Protein AF-A0A958FHR1-F1 (afdb_monomer_lite)

pLDDT: mean 94.46, std 4.77, range [60.0, 98.25]

Foldseek 3Di:
DDDDDDDDPVLLVLLLLLLCVLLVQLLQLDDPNRAWDWADDPDDGTDTDSDSLVSLVRDADPDPSSRVSSVVLNVQLVVCCVPPVDCSSVSSNVCSVCSVVLSVVVVVVDDNPD

Structure (mmCIF, N/CA/C/O backbone):
data_AF-A0A958FHR1-F1
#
_entry.id   AF-A0A958FHR1-F1
#
loop_
_atom_site.group_PDB
_atom_site.id
_atom_site.type_symbol
_atom_site.label_atom_id
_atom_site.label_alt_id
_atom_site.label_comp_id
_atom_site.label_asym_id
_atom_site.label_entity_id
_atom_site.label_seq_id
_atom_site.pdbx_PDB_ins_code
_atom_site.Cartn_x
_atom_site.Cartn_y
_atom_site.Cartn_z
_atom_site.occupancy
_atom_site.B_iso_or_equiv
_atom_site.auth_seq_id
_atom_site.auth_comp_id
_atom_site.auth_asym_id
_atom_site.auth_atom_id
_atom_site.pdbx_PDB_model_num
ATOM 1 N N . MET A 1 1 ? 24.925 -10.536 7.196 1.00 68.50 1 MET A N 1
ATOM 2 C CA . MET A 1 1 ? 24.000 -11.356 6.381 1.00 68.50 1 MET A CA 1
ATOM 3 C C . MET A 1 1 ? 24.232 -11.061 4.908 1.00 68.50 1 MET A C 1
ATOM 5 O O . MET A 1 1 ? 24.506 -9.908 4.587 1.00 68.50 1 MET A O 1
ATOM 9 N N . ALA A 1 2 ? 24.143 -12.078 4.047 1.00 86.50 2 ALA A N 1
ATOM 10 C CA . ALA A 1 2 ? 24.204 -11.907 2.595 1.00 86.50 2 ALA A CA 1
ATOM 11 C C . ALA A 1 2 ? 22.960 -11.160 2.075 1.00 86.50 2 ALA A C 1
ATOM 13 O O . ALA A 1 2 ? 21.911 -11.180 2.721 1.00 86.50 2 ALA A O 1
ATOM 14 N N . LYS A 1 3 ? 23.088 -10.468 0.939 1.00 92.19 3 LYS A N 1
ATOM 15 C CA . LYS A 1 3 ? 21.991 -9.720 0.308 1.00 92.19 3 LYS A CA 1
ATOM 16 C C . LYS A 1 3 ? 21.305 -10.586 -0.746 1.00 92.19 3 LYS A C 1
ATOM 18 O O . LYS A 1 3 ? 21.989 -11.244 -1.523 1.00 92.19 3 LYS A O 1
ATOM 23 N N . LEU A 1 4 ? 19.975 -10.544 -0.776 1.00 88.94 4 LEU A N 1
ATOM 24 C CA . LEU A 1 4 ? 19.184 -11.056 -1.891 1.00 88.94 4 LEU A CA 1
ATOM 25 C C . LEU A 1 4 ? 19.172 -10.000 -2.999 1.00 88.94 4 LEU A C 1
ATOM 27 O O . LEU A 1 4 ? 18.945 -8.823 -2.710 1.00 88.94 4 LEU A O 1
ATOM 31 N N . ILE A 1 5 ? 19.435 -10.412 -4.237 1.00 93.12 5 ILE A N 1
ATOM 32 C CA . ILE A 1 5 ? 19.447 -9.514 -5.390 1.00 93.12 5 ILE A CA 1
ATOM 33 C C . ILE A 1 5 ? 18.585 -10.128 -6.488 1.00 93.12 5 ILE A C 1
ATOM 35 O O . ILE A 1 5 ? 18.886 -11.210 -6.981 1.00 93.12 5 ILE A O 1
ATOM 39 N N . GLU A 1 6 ? 17.522 -9.416 -6.844 1.00 93.75 6 GLU A N 1
ATOM 40 C CA . GLU A 1 6 ? 16.512 -9.827 -7.819 1.00 93.75 6 GLU A CA 1
ATOM 41 C C . GLU A 1 6 ? 16.460 -8.814 -8.960 1.00 93.75 6 GLU A C 1
ATOM 43 O O . GLU A 1 6 ? 16.682 -7.617 -8.751 1.00 93.75 6 GLU A O 1
ATOM 48 N N . TYR A 1 7 ? 16.130 -9.277 -10.166 1.00 93.75 7 TYR A N 1
ATOM 49 C CA . TYR A 1 7 ? 16.180 -8.449 -11.370 1.00 93.75 7 TYR A CA 1
ATOM 50 C C . TYR A 1 7 ? 14.925 -8.574 -12.236 1.00 93.75 7 TYR A C 1
ATOM 52 O O . TYR A 1 7 ? 14.131 -9.508 -12.120 1.00 93.75 7 TYR A O 1
ATOM 60 N N . SER A 1 8 ? 14.794 -7.622 -13.162 1.00 91.38 8 SER A N 1
ATOM 61 C CA . SER A 1 8 ? 13.899 -7.706 -14.318 1.00 91.38 8 SER A CA 1
ATOM 62 C C . SER A 1 8 ? 12.437 -8.002 -13.945 1.00 91.38 8 SER A C 1
ATOM 64 O O . SER A 1 8 ? 11.867 -7.363 -13.057 1.00 91.38 8 SER A O 1
ATOM 66 N N . THR A 1 9 ? 11.791 -8.904 -14.682 1.00 90.94 9 THR A N 1
ATOM 67 C CA . THR A 1 9 ? 10.362 -9.199 -14.570 1.00 90.94 9 THR A CA 1
ATOM 68 C C . THR A 1 9 ? 10.005 -9.846 -13.239 1.00 90.94 9 THR A C 1
ATOM 70 O O . THR A 1 9 ? 8.978 -9.487 -12.667 1.00 90.94 9 THR A O 1
ATOM 73 N N . ASP A 1 10 ? 10.857 -10.726 -12.714 1.00 92.06 10 ASP A N 1
ATOM 74 C CA . ASP A 1 10 ? 10.578 -11.461 -11.477 1.00 92.06 10 ASP A CA 1
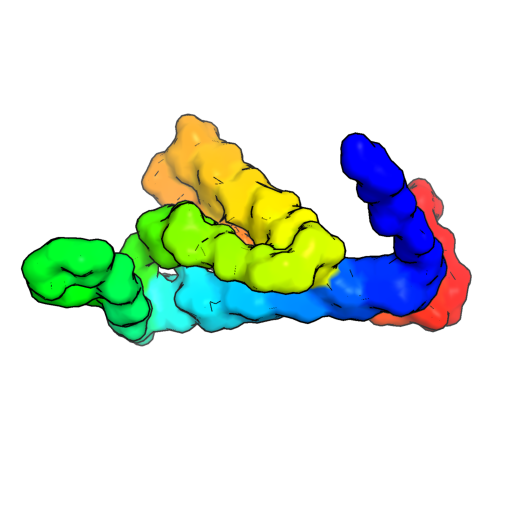ATOM 75 C C . ASP A 1 10 ? 10.562 -10.519 -10.271 1.00 92.06 10 ASP A C 1
ATOM 77 O O . ASP A 1 10 ? 9.601 -10.518 -9.495 1.00 92.06 10 ASP A O 1
ATOM 81 N N . ALA A 1 11 ? 11.546 -9.615 -10.182 1.00 94.56 11 ALA A N 1
ATOM 82 C CA . ALA A 1 11 ? 11.563 -8.563 -9.167 1.00 94.56 11 ALA A CA 1
ATOM 83 C C . ALA A 1 11 ? 10.294 -7.700 -9.228 1.00 94.56 11 ALA A C 1
ATOM 85 O O . ALA A 1 11 ? 9.629 -7.473 -8.216 1.00 94.56 11 ALA A O 1
ATOM 86 N N . ARG A 1 12 ? 9.912 -7.249 -10.428 1.00 94.44 12 ARG A N 1
ATOM 87 C CA . ARG A 1 12 ? 8.722 -6.406 -10.618 1.00 94.44 12 ARG A CA 1
ATOM 88 C C . ARG A 1 12 ? 7.424 -7.142 -10.285 1.00 94.44 12 ARG A C 1
ATOM 90 O O . ARG A 1 12 ? 6.519 -6.538 -9.713 1.00 94.44 12 ARG A O 1
ATOM 97 N N . ALA A 1 13 ? 7.326 -8.429 -10.614 1.00 95.44 13 ALA A N 1
ATOM 98 C CA . ALA A 1 13 ? 6.167 -9.253 -10.294 1.00 95.44 13 ALA A CA 1
ATOM 99 C C . ALA A 1 13 ? 6.005 -9.433 -8.777 1.00 95.44 13 ALA A C 1
ATOM 101 O O . ALA A 1 13 ? 4.893 -9.294 -8.266 1.00 95.44 13 ALA A O 1
ATOM 102 N N . MET A 1 14 ? 7.101 -9.671 -8.048 1.00 96.50 14 MET A N 1
ATOM 103 C CA . MET A 1 14 ? 7.089 -9.739 -6.582 1.00 96.50 14 MET A CA 1
ATOM 104 C C . MET A 1 14 ? 6.707 -8.394 -5.952 1.00 96.50 14 MET A C 1
ATOM 106 O O . MET A 1 14 ? 5.818 -8.341 -5.104 1.00 96.50 14 MET A O 1
ATOM 110 N N . LEU A 1 15 ? 7.282 -7.285 -6.427 1.00 96.56 15 LEU A N 1
ATOM 111 C CA . LEU A 1 15 ? 6.890 -5.947 -5.969 1.00 96.56 15 LEU A CA 1
ATOM 112 C C . LEU A 1 15 ? 5.394 -5.687 -6.191 1.00 96.56 15 LEU A C 1
ATOM 114 O O . LEU A 1 15 ? 4.709 -5.219 -5.281 1.00 96.56 15 LEU A O 1
ATOM 118 N N . LYS A 1 16 ? 4.865 -6.050 -7.368 1.00 97.50 16 LYS A N 1
ATOM 119 C CA . LYS A 1 16 ? 3.437 -5.917 -7.684 1.00 97.50 16 LYS A CA 1
ATOM 120 C C . LYS A 1 16 ? 2.557 -6.699 -6.715 1.00 97.50 16 LYS A C 1
ATOM 122 O O . LYS A 1 16 ? 1.554 -6.159 -6.258 1.00 97.50 16 LYS A O 1
ATOM 127 N N . LYS A 1 17 ? 2.926 -7.937 -6.376 1.00 98.06 17 LYS A N 1
ATOM 128 C CA . LYS A 1 17 ? 2.183 -8.734 -5.387 1.00 98.06 17 LYS A CA 1
ATOM 129 C C . LYS A 1 17 ? 2.112 -8.028 -4.036 1.00 98.06 17 LYS A C 1
ATOM 131 O O . LYS A 1 17 ? 1.050 -8.013 -3.424 1.00 98.06 17 LYS A O 1
ATOM 136 N N . GLY A 1 18 ? 3.210 -7.416 -3.602 1.00 97.88 18 GLY A N 1
ATOM 137 C CA . GLY A 1 18 ? 3.256 -6.606 -2.387 1.00 97.88 18 GLY A CA 1
ATOM 138 C C . GLY A 1 18 ? 2.307 -5.411 -2.408 1.00 97.88 18 GLY A C 1
ATOM 139 O O . GLY A 1 18 ? 1.476 -5.241 -1.514 1.00 97.88 18 GLY A O 1
ATOM 140 N N . VAL A 1 19 ? 2.399 -4.617 -3.479 1.00 98.25 19 VAL A N 1
ATOM 141 C CA . VAL A 1 19 ? 1.512 -3.474 -3.754 1.00 98.25 19 VAL A CA 1
ATOM 142 C C . VAL A 1 19 ? 0.044 -3.907 -3.721 1.00 98.25 19 VAL A C 1
ATOM 144 O O . VAL A 1 19 ? -0.783 -3.267 -3.070 1.00 98.25 19 VAL A O 1
ATOM 147 N N . ASP A 1 20 ? -0.284 -5.011 -4.396 1.00 98.25 20 ASP A N 1
ATOM 148 C CA . ASP A 1 20 ? -1.651 -5.513 -4.503 1.00 98.25 20 ASP A CA 1
ATOM 149 C C . ASP A 1 20 ? -2.208 -6.018 -3.175 1.00 98.25 20 ASP A C 1
ATOM 151 O O . ASP A 1 20 ? -3.389 -5.789 -2.899 1.00 98.25 20 ASP A O 1
ATOM 155 N N . GLN A 1 21 ? -1.389 -6.691 -2.362 1.00 98.00 21 GLN A N 1
ATOM 156 C CA . GLN A 1 21 ? -1.789 -7.173 -1.040 1.00 98.00 21 GLN A CA 1
ATOM 157 C C . GLN A 1 21 ? -2.152 -6.002 -0.124 1.00 98.00 21 GLN A C 1
ATOM 159 O O . GLN A 1 21 ? -3.257 -5.982 0.425 1.00 98.00 21 GLN A O 1
ATOM 164 N N . LEU A 1 22 ? -1.291 -4.980 -0.042 1.00 97.56 22 LEU A N 1
ATOM 165 C CA . LEU A 1 22 ? -1.578 -3.802 0.775 1.00 97.56 22 LEU A CA 1
ATOM 166 C C . LEU A 1 22 ? -2.804 -3.041 0.267 1.00 97.56 22 LEU A C 1
ATOM 168 O O . LEU A 1 22 ? -3.746 -2.779 1.019 1.00 97.56 22 LEU A O 1
ATOM 172 N N . ALA A 1 23 ? -2.828 -2.718 -1.025 1.00 97.88 23 ALA A N 1
ATOM 173 C CA . ALA A 1 23 ? -3.904 -1.921 -1.593 1.00 97.88 23 ALA A CA 1
ATOM 174 C C . ALA A 1 23 ? -5.255 -2.643 -1.534 1.00 97.88 23 ALA A C 1
ATOM 176 O O . ALA A 1 23 ? -6.284 -2.004 -1.322 1.00 97.88 23 ALA A O 1
ATOM 177 N N . SER A 1 24 ? -5.280 -3.972 -1.672 1.00 97.31 24 SER A N 1
ATOM 178 C CA . SER A 1 24 ? -6.525 -4.738 -1.585 1.00 97.31 24 SER A CA 1
ATOM 179 C C . SER A 1 24 ? -7.103 -4.781 -0.176 1.00 97.31 24 SER A C 1
ATOM 181 O O . SER A 1 24 ? -8.324 -4.750 -0.049 1.00 97.31 24 SER A O 1
ATOM 183 N N . ALA A 1 25 ? -6.264 -4.790 0.861 1.00 96.81 25 ALA A N 1
ATOM 184 C CA . ALA A 1 25 ? -6.717 -4.684 2.244 1.00 96.81 25 ALA A CA 1
ATOM 185 C C . ALA A 1 25 ? -7.215 -3.270 2.585 1.00 96.81 25 ALA A C 1
ATOM 187 O O . ALA A 1 25 ? -8.210 -3.121 3.285 1.00 96.81 25 ALA A O 1
ATOM 188 N N . VAL A 1 26 ? -6.570 -2.228 2.057 1.00 96.88 26 VAL A N 1
ATOM 189 C CA . VAL A 1 26 ? -6.944 -0.831 2.330 1.00 96.88 26 VAL A CA 1
ATOM 190 C C . VAL A 1 26 ? -8.193 -0.413 1.548 1.00 96.88 26 VAL A C 1
ATOM 192 O O . VAL A 1 26 ? -9.110 0.175 2.110 1.00 96.88 26 VAL A O 1
ATOM 195 N N . LYS A 1 27 ? -8.297 -0.753 0.257 1.00 96.81 27 LYS A N 1
ATOM 196 C CA . LYS A 1 27 ? -9.367 -0.238 -0.620 1.00 96.81 27 LYS A CA 1
ATOM 197 C C . LYS A 1 27 ? -10.781 -0.631 -0.195 1.00 96.81 27 LYS A C 1
ATOM 199 O O . LYS A 1 27 ? -11.730 0.058 -0.561 1.00 96.81 27 LYS A O 1
ATOM 204 N N . VAL A 1 28 ? -10.953 -1.720 0.561 1.00 97.44 28 VAL A N 1
ATOM 205 C CA . VAL A 1 28 ? -12.285 -2.137 1.036 1.00 97.44 28 VAL A CA 1
ATOM 206 C C . VAL A 1 28 ? -12.890 -1.124 2.003 1.00 97.44 28 VAL A C 1
ATOM 208 O O . VAL A 1 28 ? -14.109 -1.108 2.159 1.00 97.44 28 VAL A O 1
ATOM 211 N N . THR A 1 29 ? -12.073 -0.270 2.625 1.00 96.69 29 THR A N 1
ATOM 212 C CA . THR A 1 29 ? -12.535 0.757 3.561 1.00 96.69 29 THR A CA 1
ATOM 213 C C . THR A 1 29 ? -12.974 2.054 2.875 1.00 96.69 29 THR A C 1
ATOM 215 O O . THR A 1 29 ? -13.518 2.935 3.536 1.00 96.69 29 THR A O 1
ATOM 218 N N . LEU A 1 30 ? -12.789 2.178 1.555 1.00 96.31 30 LEU A N 1
ATOM 219 C CA . LEU A 1 30 ? -13.028 3.420 0.823 1.00 96.31 30 LEU A CA 1
ATOM 220 C C . LEU A 1 30 ? -14.512 3.825 0.792 1.00 96.31 30 LEU A C 1
ATOM 222 O O . LEU A 1 30 ? -15.391 3.051 0.401 1.00 96.31 30 LEU A O 1
ATOM 226 N N . GLY A 1 31 ? -14.764 5.099 1.098 1.00 95.06 31 GLY A N 1
ATOM 227 C CA . GLY A 1 31 ? -16.052 5.760 0.901 1.00 95.06 31 GLY A CA 1
ATOM 228 C C . GLY A 1 31 ? -17.115 5.442 1.963 1.00 95.06 31 GLY A C 1
ATOM 229 O O . GLY A 1 31 ? -16.892 4.673 2.898 1.00 95.06 31 GLY A O 1
ATOM 230 N N . PRO A 1 32 ? -18.331 6.001 1.816 1.00 94.00 32 PRO A N 1
ATOM 231 C CA . PRO A 1 32 ? -19.390 5.898 2.829 1.00 94.00 32 PRO A CA 1
ATOM 232 C C . PRO A 1 32 ? -19.912 4.466 3.030 1.00 94.00 32 PRO A C 1
ATOM 234 O O . PRO A 1 32 ? -20.490 4.145 4.067 1.00 94.00 32 PRO A O 1
ATOM 237 N N . LYS A 1 33 ? -19.699 3.587 2.043 1.00 96.25 33 LYS A N 1
ATOM 238 C CA . LYS A 1 33 ? -20.043 2.157 2.097 1.00 96.25 33 LYS A CA 1
ATOM 239 C C . LYS A 1 33 ? -18.824 1.255 2.330 1.00 96.25 33 LYS A C 1
ATOM 241 O O . LYS A 1 33 ? -18.917 0.049 2.091 1.00 96.25 33 LYS A O 1
ATOM 246 N N . GLY A 1 34 ? -17.716 1.820 2.815 1.00 95.31 34 GLY A N 1
ATOM 247 C CA . GLY A 1 34 ? -16.524 1.072 3.198 1.00 95.31 34 GLY A CA 1
ATOM 248 C C . GLY A 1 34 ? -16.851 -0.056 4.178 1.00 95.31 34 GLY A C 1
ATOM 249 O O . GLY A 1 34 ? -17.718 0.075 5.057 1.00 95.31 34 GLY A O 1
ATOM 250 N N . ARG A 1 35 ? -16.184 -1.193 4.000 1.00 97.62 35 ARG A N 1
ATOM 251 C CA . ARG A 1 35 ? -16.298 -2.386 4.838 1.00 97.62 35 ARG A CA 1
ATOM 252 C C . ARG A 1 35 ? -15.272 -2.345 5.960 1.00 97.62 35 ARG A C 1
ATOM 254 O O . ARG A 1 35 ? -14.255 -1.666 5.866 1.00 97.62 35 ARG A O 1
ATOM 261 N N . ASN A 1 36 ? -15.583 -3.065 7.030 1.00 97.25 36 ASN A N 1
ATOM 262 C CA . ASN A 1 36 ? -14.680 -3.188 8.160 1.00 97.25 36 ASN A CA 1
ATOM 263 C C . ASN A 1 36 ? -13.530 -4.129 7.808 1.00 97.25 36 ASN A C 1
ATOM 265 O O . ASN A 1 36 ? -13.748 -5.177 7.200 1.00 97.25 36 ASN A O 1
ATOM 269 N N . VAL A 1 37 ? -12.343 -3.774 8.276 1.00 97.69 37 VAL A N 1
ATOM 270 C CA . VAL A 1 37 ? -11.183 -4.654 8.356 1.00 97.69 37 VAL A CA 1
ATOM 271 C C . VAL A 1 37 ? -11.003 -5.046 9.816 1.00 97.69 37 VAL A C 1
ATOM 273 O O . VAL A 1 37 ? -11.157 -4.214 10.715 1.00 97.69 37 VAL A O 1
ATOM 276 N N . VAL A 1 38 ? -10.731 -6.328 10.045 1.00 97.62 38 VAL A N 1
ATOM 277 C CA . VAL A 1 38 ? -10.483 -6.887 11.374 1.00 97.62 38 VAL A CA 1
ATOM 278 C C . VAL A 1 38 ? -8.993 -7.168 11.491 1.00 97.62 38 VAL A C 1
ATOM 280 O O . VAL A 1 38 ? -8.433 -7.870 10.656 1.00 97.62 38 VAL A O 1
ATOM 283 N N . ILE A 1 39 ? -8.369 -6.601 12.515 1.00 96.88 39 ILE A N 1
ATOM 284 C CA . ILE A 1 39 ? -6.931 -6.663 12.762 1.00 96.88 39 ILE A CA 1
ATOM 285 C C . ILE A 1 39 ? -6.716 -7.417 14.071 1.00 96.88 39 ILE A C 1
ATOM 287 O O . ILE A 1 39 ? -7.295 -7.066 15.106 1.00 96.88 39 ILE A O 1
ATOM 291 N N . GLU A 1 40 ? -5.893 -8.460 14.018 1.00 95.94 40 GLU A N 1
ATOM 292 C CA . GLU A 1 40 ? -5.494 -9.221 15.197 1.00 95.94 40 GLU A CA 1
ATOM 293 C C . GLU A 1 40 ? -4.702 -8.342 16.173 1.00 95.94 40 GLU A C 1
ATOM 295 O O . GLU A 1 40 ? -3.905 -7.492 15.784 1.00 95.94 40 GLU A O 1
ATOM 300 N N . LYS A 1 41 ? -4.903 -8.567 17.471 1.00 93.25 41 LYS A N 1
ATOM 301 C CA . LYS A 1 41 ? -4.045 -8.025 18.522 1.00 93.25 41 LYS A CA 1
ATOM 302 C C . LYS A 1 41 ? -3.430 -9.181 19.291 1.00 93.25 41 LYS A C 1
ATOM 304 O O . LYS A 1 41 ? -4.131 -10.126 19.634 1.00 93.25 41 LYS A O 1
ATOM 309 N N . LYS A 1 42 ? -2.146 -9.056 19.646 1.00 92.19 42 LYS A N 1
ATOM 310 C CA . LYS A 1 42 ? -1.427 -10.056 20.461 1.00 92.19 42 LYS A CA 1
ATOM 311 C C . LYS A 1 42 ? -2.122 -10.363 21.794 1.00 92.19 42 LYS A C 1
ATOM 313 O O . LYS A 1 42 ? -1.964 -11.452 22.329 1.00 92.19 42 LYS A O 1
ATOM 318 N N . PHE A 1 43 ? -2.873 -9.400 22.331 1.00 93.62 43 PHE A N 1
ATOM 319 C CA . PHE A 1 43 ? -3.637 -9.542 23.565 1.00 93.62 43 PHE A CA 1
ATOM 320 C C . PHE A 1 43 ? -4.988 -8.829 23.440 1.00 93.62 43 PHE A C 1
ATOM 322 O O . PHE A 1 43 ? -5.066 -7.733 22.880 1.00 93.62 43 PHE A O 1
ATOM 329 N N . GLY A 1 44 ? -6.034 -9.419 24.024 1.00 94.75 44 GLY A N 1
ATOM 330 C CA . GLY A 1 44 ? -7.379 -8.841 24.062 1.00 94.75 44 GLY A CA 1
ATOM 331 C C . GLY A 1 44 ? -8.198 -9.069 22.787 1.00 94.75 44 GLY A C 1
ATOM 332 O O . GLY A 1 44 ? -7.970 -10.019 22.044 1.00 94.75 44 GLY A O 1
ATOM 333 N N . ALA A 1 45 ? -9.199 -8.213 22.570 1.00 96.38 45 ALA A N 1
ATOM 334 C CA . ALA A 1 45 ? -10.095 -8.294 21.418 1.00 96.38 45 ALA A CA 1
ATOM 335 C C . ALA A 1 45 ? -9.452 -7.703 20.143 1.00 96.38 45 ALA A C 1
ATOM 337 O O . ALA A 1 45 ? -8.652 -6.764 20.241 1.00 96.38 45 ALA A O 1
ATOM 338 N N . PRO A 1 46 ? -9.822 -8.196 18.946 1.00 96.69 46 PRO A N 1
ATOM 339 C CA . PRO A 1 46 ? -9.331 -7.652 17.684 1.00 96.69 46 PRO A CA 1
ATOM 340 C C . PRO A 1 46 ? -9.807 -6.210 17.467 1.00 96.69 46 PRO A C 1
ATOM 342 O O . PRO A 1 46 ? -10.824 -5.771 18.009 1.00 96.69 46 PRO A O 1
ATOM 345 N N . THR A 1 47 ? -9.082 -5.465 16.636 1.00 96.56 47 THR A N 1
ATOM 346 C CA . THR A 1 47 ? -9.488 -4.113 16.230 1.00 96.56 47 THR A CA 1
ATOM 347 C C . THR A 1 47 ? -10.338 -4.190 14.979 1.00 96.56 47 THR A C 1
ATOM 349 O O . THR A 1 47 ? -9.928 -4.777 13.986 1.00 96.56 47 THR A O 1
ATOM 352 N N . VAL A 1 48 ? -11.518 -3.578 15.017 1.00 97.25 48 VAL A N 1
ATOM 353 C CA . VAL A 1 48 ? -12.400 -3.458 13.856 1.00 97.25 48 VAL A CA 1
ATOM 354 C C . VAL A 1 48 ? -12.359 -2.009 13.396 1.00 97.25 48 VAL A C 1
ATOM 356 O O . VAL A 1 48 ? -12.716 -1.116 14.161 1.00 97.25 48 VAL A O 1
ATOM 359 N N . THR A 1 49 ? -11.906 -1.762 12.169 1.00 95.81 49 THR A N 1
ATOM 360 C CA . THR A 1 49 ? -11.708 -0.398 11.664 1.00 95.81 49 THR A CA 1
ATOM 361 C C . THR A 1 49 ? -12.136 -0.239 10.208 1.00 95.81 49 THR A C 1
ATOM 363 O O . THR A 1 49 ? -12.173 -1.199 9.440 1.00 95.81 49 THR A O 1
ATOM 366 N N . LYS A 1 50 ? -12.459 1.001 9.834 1.00 94.56 50 LYS A N 1
ATOM 367 C CA . LYS A 1 50 ? -12.583 1.463 8.443 1.00 94.56 50 LYS A CA 1
ATOM 368 C C . LYS A 1 50 ? -11.540 2.530 8.102 1.00 94.56 50 LYS A C 1
ATOM 370 O O . LYS A 1 50 ? -11.616 3.153 7.052 1.00 94.56 50 LYS A O 1
ATOM 375 N N . ASP A 1 51 ? -10.590 2.780 8.992 1.00 92.06 51 ASP A N 1
ATOM 376 C CA . ASP A 1 51 ? -9.511 3.716 8.718 1.00 92.06 51 ASP A CA 1
ATOM 377 C C . ASP A 1 51 ? -8.427 3.033 7.873 1.00 92.06 51 ASP A C 1
ATOM 379 O O . ASP A 1 51 ? -7.775 2.089 8.324 1.00 92.06 51 ASP A O 1
ATOM 383 N N . GLY A 1 52 ? -8.239 3.518 6.644 1.00 91.00 52 GLY A N 1
ATOM 384 C CA . GLY A 1 52 ? -7.243 2.991 5.713 1.00 91.00 52 GLY A CA 1
ATOM 385 C C . GLY A 1 52 ? -5.805 3.152 6.208 1.00 91.00 52 GLY A C 1
ATOM 386 O O . GLY A 1 52 ? -4.979 2.283 5.931 1.00 91.00 52 GLY A O 1
ATOM 387 N N . VAL A 1 53 ? -5.504 4.199 6.989 1.00 91.19 53 VAL A N 1
ATOM 388 C CA . VAL A 1 53 ? -4.155 4.413 7.545 1.00 91.19 53 VAL A CA 1
ATOM 389 C C . VAL A 1 53 ? -3.834 3.355 8.586 1.00 91.19 53 VAL A C 1
ATOM 391 O O . VAL A 1 53 ? -2.766 2.746 8.536 1.00 91.19 53 VAL A O 1
ATOM 394 N N . THR A 1 54 ? -4.766 3.111 9.508 1.00 93.25 54 THR A N 1
ATOM 395 C CA . THR A 1 54 ? -4.637 2.042 10.502 1.00 93.25 54 THR A CA 1
ATOM 396 C C . THR A 1 54 ? -4.461 0.688 9.821 1.00 93.25 54 THR A C 1
ATOM 398 O O . THR A 1 54 ? -3.562 -0.054 10.194 1.00 93.25 54 THR A O 1
ATOM 401 N N . VAL A 1 55 ? -5.244 0.382 8.781 1.00 95.31 55 VAL A N 1
ATOM 402 C CA . VAL A 1 55 ? -5.089 -0.879 8.034 1.00 95.31 55 VAL A CA 1
ATOM 403 C C . VAL A 1 55 ? -3.711 -0.980 7.379 1.00 95.31 55 VAL A C 1
ATOM 405 O O . VAL A 1 55 ? -3.048 -1.999 7.526 1.00 95.31 55 VAL A O 1
ATOM 408 N N . ALA A 1 56 ? -3.249 0.068 6.693 1.00 94.50 56 ALA A N 1
ATOM 409 C CA . ALA A 1 56 ? -1.956 0.05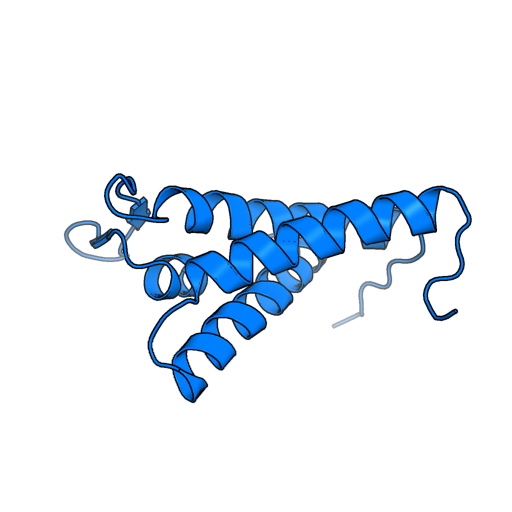7 6.008 1.00 94.50 56 ALA A CA 1
ATOM 410 C C . ALA A 1 56 ? -0.769 -0.132 6.971 1.00 94.50 56 ALA A C 1
ATOM 412 O O . ALA A 1 56 ? 0.223 -0.762 6.607 1.00 94.50 56 ALA A O 1
ATOM 413 N N . LYS A 1 57 ? -0.861 0.404 8.197 1.00 92.62 57 LYS A N 1
ATOM 414 C CA . LYS A 1 57 ? 0.193 0.306 9.221 1.00 92.62 57 LYS A CA 1
ATOM 415 C C . LYS A 1 57 ? 0.440 -1.116 9.712 1.00 92.62 57 LYS A C 1
ATOM 417 O O . LYS A 1 57 ? 1.579 -1.429 10.044 1.00 92.62 57 LYS A O 1
ATOM 422 N N . GLU A 1 58 ? -0.590 -1.951 9.707 1.00 94.56 58 GLU A N 1
ATOM 423 C CA . GLU A 1 58 ? -0.545 -3.325 10.220 1.00 94.56 58 GLU A CA 1
ATOM 424 C C . GLU A 1 58 ? -0.113 -4.346 9.155 1.00 94.56 58 GLU A C 1
ATOM 426 O O . GLU A 1 58 ? -0.022 -5.538 9.434 1.00 94.56 58 GLU A O 1
ATOM 431 N N . ILE A 1 59 ? 0.147 -3.899 7.921 1.00 95.31 59 ILE A N 1
ATOM 432 C CA . ILE A 1 59 ? 0.531 -4.786 6.823 1.00 95.31 59 ILE A CA 1
ATOM 433 C C . ILE A 1 59 ? 2.050 -4.934 6.775 1.00 95.31 59 ILE A C 1
ATOM 435 O O . ILE A 1 59 ? 2.795 -4.001 6.456 1.00 95.31 59 ILE A O 1
ATOM 4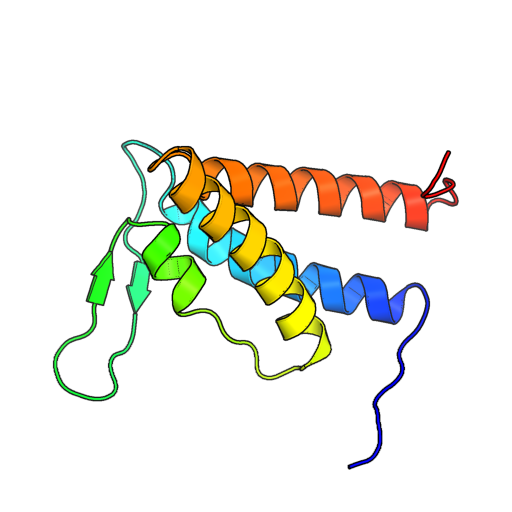39 N N . GLU A 1 60 ? 2.483 -6.158 7.044 1.00 95.69 60 GLU A N 1
ATOM 440 C CA . GLU A 1 60 ? 3.853 -6.631 6.915 1.00 95.69 60 GLU A CA 1
ATOM 441 C C . GLU A 1 60 ? 3.821 -8.024 6.281 1.00 95.69 60 GLU A C 1
ATOM 443 O O . GLU A 1 60 ? 3.056 -8.891 6.703 1.00 95.69 60 GLU A O 1
ATOM 448 N N . LEU A 1 61 ? 4.598 -8.217 5.215 1.00 96.88 61 LEU A N 1
ATOM 449 C CA . LEU A 1 61 ? 4.606 -9.461 4.442 1.00 96.88 61 LEU A CA 1
ATOM 450 C C . LEU A 1 61 ? 5.871 -10.271 4.743 1.00 96.88 61 LEU A C 1
ATOM 452 O O . LEU A 1 61 ? 6.954 -9.708 4.886 1.00 96.88 61 LEU A O 1
ATOM 456 N N . GLU A 1 62 ? 5.746 -11.598 4.787 1.00 96.44 62 GLU A N 1
ATOM 457 C CA . GLU A 1 62 ? 6.871 -12.497 5.088 1.00 96.44 62 GLU A CA 1
ATOM 458 C C . GLU A 1 62 ? 7.959 -12.459 4.006 1.00 96.44 62 GLU A C 1
ATOM 460 O O . GLU A 1 62 ? 9.156 -12.468 4.302 1.00 96.44 62 GLU A O 1
ATOM 465 N N . ASN A 1 63 ? 7.559 -12.405 2.732 1.00 96.25 63 ASN A N 1
ATOM 466 C CA . ASN A 1 63 ? 8.507 -12.297 1.632 1.00 96.25 63 ASN A CA 1
ATOM 467 C C . ASN A 1 63 ? 9.088 -10.879 1.588 1.00 96.25 63 ASN A C 1
ATOM 469 O O . ASN A 1 63 ? 8.359 -9.912 1.386 1.00 96.25 63 ASN A O 1
ATOM 473 N N . ALA A 1 64 ? 10.411 -10.757 1.703 1.00 95.44 64 ALA A N 1
ATOM 474 C CA . ALA A 1 64 ? 11.082 -9.461 1.773 1.00 95.44 64 ALA A CA 1
ATOM 475 C C . ALA A 1 64 ? 10.829 -8.562 0.547 1.00 95.44 64 ALA A C 1
ATOM 477 O O . ALA A 1 64 ? 10.684 -7.351 0.703 1.00 95.44 64 ALA A O 1
ATOM 478 N N . VAL A 1 65 ? 10.759 -9.127 -0.664 1.00 96.44 65 VAL A N 1
ATOM 479 C CA . VAL A 1 65 ? 10.540 -8.351 -1.896 1.00 96.44 65 VAL A CA 1
ATOM 480 C C . VAL A 1 65 ? 9.090 -7.904 -2.005 1.00 96.44 65 VAL A C 1
ATOM 482 O O . VAL A 1 65 ? 8.828 -6.737 -2.285 1.00 96.44 65 VAL A O 1
ATOM 485 N N . GLU A 1 66 ? 8.137 -8.787 -1.715 1.00 97.94 66 GLU A N 1
ATOM 486 C CA . GLU A 1 66 ? 6.728 -8.392 -1.642 1.00 97.94 66 GLU A CA 1
ATOM 487 C C . GLU A 1 66 ? 6.519 -7.343 -0.540 1.00 97.94 66 GLU A C 1
ATOM 489 O O . GLU A 1 66 ? 5.860 -6.329 -0.764 1.00 97.94 66 GLU A O 1
ATOM 494 N N . ASN A 1 67 ? 7.153 -7.511 0.624 1.00 97.88 67 ASN A N 1
ATOM 495 C CA . ASN A 1 67 ? 7.067 -6.541 1.708 1.00 97.88 67 ASN A CA 1
ATOM 496 C C . ASN A 1 67 ? 7.599 -5.175 1.275 1.00 97.88 67 ASN A C 1
ATOM 498 O O . ASN A 1 67 ? 6.934 -4.181 1.532 1.00 97.88 67 ASN A O 1
ATOM 502 N N . MET A 1 68 ? 8.723 -5.099 0.550 1.00 96.88 68 MET A N 1
ATOM 503 C CA . MET A 1 68 ? 9.192 -3.828 -0.026 1.00 96.88 68 MET A CA 1
ATOM 504 C C . MET A 1 68 ? 8.113 -3.166 -0.896 1.00 96.88 68 MET A C 1
ATOM 506 O O . MET A 1 68 ? 7.872 -1.968 -0.762 1.00 96.88 68 MET A O 1
ATOM 510 N N . GLY A 1 69 ? 7.418 -3.947 -1.731 1.00 97.00 69 GLY A N 1
ATOM 511 C CA . GLY A 1 69 ? 6.261 -3.491 -2.509 1.00 97.00 69 GLY A CA 1
ATOM 512 C C . GLY A 1 69 ? 5.162 -2.866 -1.648 1.00 97.00 69 GLY A C 1
ATOM 513 O O . GLY A 1 69 ? 4.699 -1.761 -1.929 1.00 97.00 69 GLY A O 1
ATOM 514 N N . ALA A 1 70 ? 4.777 -3.551 -0.570 1.00 97.94 70 ALA A N 1
ATOM 515 C CA . ALA A 1 70 ? 3.792 -3.051 0.384 1.00 97.94 70 ALA A CA 1
ATOM 516 C C . ALA A 1 70 ? 4.285 -1.780 1.101 1.00 97.94 70 ALA A C 1
ATOM 518 O O . ALA A 1 70 ? 3.572 -0.778 1.138 1.00 97.94 70 ALA A O 1
ATOM 519 N N . GLN A 1 71 ? 5.520 -1.775 1.609 1.00 97.38 71 GLN A N 1
ATOM 520 C CA . GLN A 1 71 ? 6.087 -0.642 2.345 1.00 97.38 71 GLN A CA 1
ATOM 521 C C . GLN A 1 71 ? 6.126 0.641 1.498 1.00 97.38 71 GLN A C 1
ATOM 523 O O . GLN A 1 71 ? 5.782 1.703 2.012 1.00 97.38 71 GLN A O 1
ATOM 528 N N . MET A 1 72 ? 6.442 0.548 0.199 1.00 95.06 72 MET A N 1
ATOM 529 C CA . MET A 1 72 ? 6.415 1.707 -0.708 1.00 95.06 72 MET A CA 1
ATOM 530 C C . MET A 1 72 ? 5.022 2.349 -0.802 1.00 95.06 72 MET A C 1
ATOM 532 O O . MET A 1 72 ? 4.891 3.569 -0.808 1.00 95.06 72 MET A O 1
ATOM 536 N N . VAL A 1 73 ? 3.952 1.552 -0.841 1.00 95.56 73 VAL A N 1
ATOM 537 C CA . VAL A 1 73 ? 2.580 2.089 -0.906 1.00 95.56 73 VAL A CA 1
ATOM 538 C C . VAL A 1 73 ? 2.101 2.564 0.467 1.00 95.56 73 VAL A C 1
ATOM 540 O O . VAL A 1 73 ? 1.367 3.549 0.559 1.00 95.56 73 VAL A O 1
ATOM 543 N N . LYS A 1 74 ? 2.558 1.928 1.552 1.00 96.00 74 LYS A N 1
ATOM 544 C CA . LYS A 1 74 ? 2.327 2.426 2.915 1.00 96.00 74 LYS A CA 1
ATOM 545 C C . LYS A 1 74 ? 2.893 3.835 3.103 1.00 96.00 74 LYS A C 1
ATOM 547 O O . LYS A 1 74 ? 2.275 4.654 3.786 1.00 96.00 74 LYS A O 1
ATOM 552 N N . GLU A 1 75 ? 4.037 4.126 2.492 1.00 95.31 75 GLU A N 1
ATOM 553 C CA . GLU A 1 75 ? 4.639 5.460 2.511 1.00 95.31 75 GLU A CA 1
ATOM 554 C C . GLU A 1 75 ? 3.752 6.492 1.802 1.00 95.31 75 GLU A C 1
ATOM 556 O O . GLU A 1 75 ? 3.504 7.557 2.363 1.00 95.31 75 GLU A O 1
ATOM 561 N N . VAL A 1 76 ? 3.162 6.144 0.650 1.00 94.50 76 VAL A N 1
ATOM 562 C CA . VAL A 1 76 ? 2.175 6.996 -0.044 1.00 94.50 76 VAL A CA 1
ATOM 563 C C . VAL A 1 76 ? 0.996 7.340 0.872 1.00 94.50 76 VAL A C 1
ATOM 565 O O . VAL A 1 76 ? 0.622 8.509 0.998 1.00 94.50 76 VAL A O 1
ATOM 568 N N . ALA A 1 77 ? 0.422 6.337 1.544 1.00 91.56 77 ALA A N 1
ATOM 569 C CA . ALA A 1 77 ? -0.685 6.543 2.477 1.00 91.56 77 ALA A CA 1
ATOM 570 C C . ALA A 1 77 ? -0.279 7.412 3.680 1.00 91.56 77 ALA A C 1
ATOM 572 O O . ALA A 1 77 ? -1.022 8.316 4.060 1.00 91.56 77 ALA A O 1
ATOM 573 N N . SER A 1 78 ? 0.900 7.161 4.257 1.00 92.56 78 SER A N 1
ATOM 574 C CA . SER A 1 78 ? 1.393 7.888 5.433 1.00 92.56 78 SER A CA 1
ATOM 575 C C . SER A 1 78 ? 1.667 9.351 5.103 1.00 92.56 78 SER A C 1
ATOM 577 O O . SER A 1 78 ? 1.155 10.232 5.783 1.00 92.56 78 SER A O 1
ATOM 579 N N . LYS A 1 79 ? 2.363 9.619 3.992 1.00 94.38 79 LYS A N 1
ATOM 580 C CA . LYS A 1 79 ? 2.685 10.986 3.578 1.00 94.38 79 LYS A CA 1
ATOM 581 C C . LYS A 1 79 ? 1.435 11.802 3.248 1.00 94.38 79 LYS A C 1
ATOM 583 O O . LYS A 1 79 ? 1.332 12.958 3.641 1.00 94.38 79 LYS A O 1
ATOM 588 N N . THR A 1 80 ? 0.449 11.171 2.609 1.00 93.81 80 THR A N 1
ATOM 589 C CA . THR A 1 80 ? -0.865 11.790 2.373 1.00 93.81 80 THR A CA 1
ATOM 590 C C . THR A 1 80 ? -1.550 12.164 3.692 1.00 93.81 80 THR A C 1
ATOM 592 O O . THR A 1 80 ? -2.107 13.252 3.809 1.00 93.81 80 THR A O 1
ATOM 595 N N . SER A 1 81 ? -1.479 11.291 4.704 1.00 91.44 81 SER A N 1
ATOM 596 C CA . SER A 1 81 ? -2.015 11.578 6.040 1.00 91.44 81 SER A CA 1
ATOM 597 C C . SER A 1 81 ? -1.316 12.761 6.702 1.00 91.44 81 SER A C 1
ATOM 599 O O . SER A 1 81 ? -1.988 13.576 7.323 1.00 91.44 81 SER A O 1
ATOM 601 N N . ASP A 1 82 ? 0.010 12.837 6.596 1.00 92.12 82 ASP A N 1
ATOM 602 C CA . ASP A 1 82 ? 0.802 13.884 7.244 1.00 92.12 82 ASP A CA 1
ATOM 603 C C . ASP A 1 82 ? 0.540 15.261 6.619 1.00 92.12 82 ASP A C 1
ATOM 605 O O . ASP A 1 82 ? 0.461 16.259 7.334 1.00 92.12 82 ASP A O 1
ATOM 609 N N . ASP A 1 83 ? 0.376 15.313 5.295 1.00 94.69 83 ASP A N 1
ATOM 610 C CA . ASP A 1 83 ? 0.215 16.571 4.564 1.00 94.69 83 ASP A CA 1
ATOM 611 C C . ASP A 1 83 ? -1.245 17.060 4.541 1.00 94.69 83 ASP A C 1
ATOM 613 O O . ASP A 1 83 ? -1.493 18.264 4.615 1.00 94.69 83 ASP A O 1
ATOM 617 N N . ALA A 1 84 ? -2.214 16.143 4.426 1.00 93.44 84 ALA A N 1
ATOM 618 C CA . ALA A 1 84 ? -3.625 16.481 4.214 1.00 93.44 84 ALA A CA 1
ATOM 619 C C . ALA A 1 84 ? -4.576 16.006 5.326 1.00 93.44 84 ALA A C 1
ATOM 621 O O . ALA A 1 84 ? -5.699 16.501 5.411 1.00 93.44 84 ALA A O 1
ATOM 622 N N . GLY A 1 85 ? -4.176 15.044 6.163 1.00 90.81 85 GLY A N 1
ATOM 623 C CA . GLY A 1 85 ? -5.027 14.471 7.216 1.00 90.81 85 GLY A CA 1
ATOM 624 C C . GLY A 1 85 ? -6.168 13.561 6.731 1.00 90.81 85 GLY A C 1
ATOM 625 O O . GLY A 1 85 ? -6.867 12.985 7.560 1.00 90.81 85 GLY A O 1
ATOM 626 N N . ASP A 1 86 ? -6.359 13.410 5.417 1.00 90.44 86 ASP A N 1
ATOM 627 C CA . ASP A 1 86 ? -7.371 12.562 4.771 1.00 90.44 86 ASP A CA 1
ATOM 628 C C . ASP A 1 86 ? -6.886 12.131 3.369 1.00 90.44 86 ASP A C 1
ATOM 630 O O . ASP A 1 86 ? -5.868 12.608 2.870 1.00 90.44 86 ASP A O 1
ATOM 634 N N . GLY A 1 87 ? -7.600 11.216 2.709 1.00 93.75 87 GLY A N 1
ATOM 635 C CA . GLY A 1 87 ? -7.344 10.810 1.324 1.00 93.75 87 GLY A CA 1
ATOM 636 C C . GLY A 1 87 ? -6.365 9.647 1.174 1.00 93.75 87 GLY A C 1
ATOM 637 O O . GLY A 1 87 ? -6.028 9.262 0.057 1.00 93.75 87 GLY A O 1
ATOM 638 N N . THR A 1 88 ? -5.942 9.030 2.273 1.00 94.25 88 THR A N 1
ATOM 639 C CA . THR A 1 88 ? -4.928 7.963 2.293 1.00 94.25 88 THR A CA 1
ATOM 640 C C . THR A 1 88 ? -5.370 6.706 1.543 1.00 94.25 88 THR A C 1
ATOM 642 O O . THR A 1 88 ? -4.608 6.135 0.757 1.00 94.25 88 THR A O 1
ATOM 645 N N . THR A 1 89 ? -6.637 6.316 1.699 1.00 95.44 89 THR A N 1
ATOM 646 C CA . THR A 1 89 ? -7.251 5.217 0.947 1.00 95.44 89 THR A CA 1
ATOM 647 C C . THR A 1 89 ? -7.311 5.542 -0.546 1.00 95.44 89 THR A C 1
ATOM 649 O O . THR A 1 89 ? -6.997 4.690 -1.376 1.00 95.44 89 THR A O 1
ATOM 652 N N . THR A 1 90 ? -7.650 6.784 -0.904 1.00 97.25 90 THR A N 1
ATOM 653 C CA . THR A 1 90 ? -7.672 7.251 -2.299 1.00 97.25 90 THR A CA 1
ATOM 654 C C . THR A 1 90 ? -6.274 7.216 -2.912 1.00 97.25 90 THR A C 1
ATOM 656 O O . THR A 1 90 ? -6.097 6.658 -3.994 1.00 97.25 90 THR A O 1
ATOM 659 N N . ALA A 1 91 ? -5.267 7.733 -2.205 1.00 97.12 91 ALA A N 1
ATOM 660 C CA . ALA A 1 91 ? -3.876 7.725 -2.645 1.00 97.12 91 ALA A CA 1
ATOM 661 C C . ALA A 1 91 ? -3.357 6.295 -2.861 1.00 97.12 91 ALA A C 1
ATOM 663 O O . ALA A 1 91 ? -2.732 6.010 -3.879 1.00 97.12 91 ALA A O 1
ATOM 664 N N . THR A 1 92 ? -3.704 5.372 -1.961 1.00 96.69 92 THR A N 1
ATOM 665 C CA . THR A 1 92 ? -3.364 3.945 -2.077 1.00 96.69 92 THR A CA 1
ATOM 666 C C . THR A 1 92 ? -3.964 3.309 -3.334 1.00 96.69 92 THR A C 1
ATOM 668 O O . THR A 1 92 ? -3.271 2.608 -4.073 1.00 96.69 92 THR A O 1
ATOM 671 N N . VAL A 1 93 ? -5.248 3.565 -3.611 1.00 97.06 93 VAL A N 1
ATOM 672 C CA . VAL A 1 93 ? -5.937 3.028 -4.798 1.00 97.06 93 VAL A CA 1
ATOM 673 C C . VAL A 1 93 ? -5.345 3.595 -6.090 1.00 97.06 93 VAL A C 1
ATOM 675 O O . VAL A 1 93 ? -5.128 2.847 -7.045 1.00 97.06 93 VAL A O 1
ATOM 678 N N . LEU A 1 94 ? -5.037 4.893 -6.118 1.00 97.94 94 LEU A N 1
ATOM 679 C CA . LEU A 1 94 ? -4.387 5.528 -7.265 1.00 97.94 94 LEU A CA 1
ATOM 680 C C . LEU A 1 94 ? -2.975 4.975 -7.488 1.00 97.94 94 LEU A C 1
ATOM 682 O O . LEU A 1 94 ? -2.635 4.631 -8.619 1.00 97.94 94 LEU A O 1
ATOM 686 N N . ALA A 1 95 ? -2.186 4.815 -6.423 1.00 97.56 95 ALA A N 1
ATOM 687 C CA . ALA A 1 95 ? -0.849 4.232 -6.498 1.00 97.56 95 ALA A CA 1
ATOM 688 C C . ALA A 1 95 ? -0.886 2.810 -7.077 1.00 97.56 95 ALA A C 1
ATOM 690 O O . ALA A 1 95 ? -0.134 2.509 -8.004 1.00 97.56 95 ALA A O 1
ATOM 691 N N . GLN A 1 96 ? -1.809 1.961 -6.608 1.00 97.75 96 GLN A N 1
ATOM 692 C CA . GLN A 1 96 ? -1.998 0.615 -7.158 1.00 97.75 96 GLN A CA 1
ATOM 693 C C . GLN A 1 96 ? -2.330 0.649 -8.657 1.00 97.75 96 GLN A C 1
ATOM 695 O O . GLN A 1 96 ? -1.766 -0.131 -9.433 1.00 97.75 96 GLN A O 1
ATOM 700 N N . ALA A 1 97 ? -3.252 1.526 -9.065 1.00 98.00 97 ALA A N 1
ATOM 701 C CA . ALA A 1 97 ? -3.705 1.625 -10.449 1.00 98.00 97 ALA A CA 1
ATOM 702 C C . ALA A 1 97 ? -2.579 2.090 -11.385 1.00 98.00 97 ALA A C 1
ATOM 704 O O . ALA A 1 97 ? -2.318 1.442 -12.402 1.00 98.00 97 ALA A O 1
ATOM 705 N N . ILE A 1 98 ? -1.873 3.162 -11.008 1.00 97.50 98 ILE A N 1
ATOM 706 C CA . ILE A 1 98 ? -0.739 3.707 -11.765 1.00 97.50 98 ILE A CA 1
ATOM 707 C C . ILE A 1 98 ? 0.378 2.667 -11.859 1.00 97.50 98 ILE A C 1
ATOM 709 O O . ILE A 1 98 ? 0.852 2.382 -12.957 1.00 97.50 98 ILE A O 1
ATOM 713 N N . PHE A 1 99 ? 0.755 2.044 -10.738 1.00 96.12 99 PHE A N 1
ATOM 714 C CA . PHE A 1 99 ? 1.814 1.036 -10.712 1.00 96.12 99 PHE A CA 1
ATOM 715 C C . PHE A 1 99 ? 1.473 -0.173 -11.588 1.00 96.12 99 PHE A C 1
ATOM 717 O O . PHE A 1 99 ? 2.293 -0.619 -12.388 1.00 96.12 99 PHE A O 1
ATOM 724 N N . THR A 1 100 ? 0.242 -0.683 -11.489 1.00 96.06 100 THR A N 1
ATOM 725 C CA . THR A 1 100 ? -0.209 -1.835 -12.282 1.00 96.06 100 THR A CA 1
ATOM 726 C C . THR A 1 100 ? -0.189 -1.532 -13.777 1.00 96.06 100 THR A C 1
ATOM 728 O O . THR A 1 100 ? 0.315 -2.340 -14.561 1.00 96.06 100 THR A O 1
ATOM 731 N N . GLN A 1 101 ? -0.722 -0.377 -14.182 1.00 96.88 101 GLN A N 1
ATOM 732 C CA . GLN A 1 101 ? -0.785 -0.012 -15.594 1.00 96.88 101 GLN A CA 1
ATOM 733 C C . GLN A 1 101 ? 0.598 0.347 -16.155 1.00 96.88 101 GLN A C 1
ATOM 735 O O . GLN A 1 101 ? 0.931 -0.073 -17.264 1.00 96.88 101 GLN A O 1
ATOM 740 N N . GLY A 1 102 ? 1.424 1.058 -15.385 1.00 95.31 102 GLY A N 1
ATOM 741 C CA . GLY A 1 102 ? 2.804 1.368 -15.752 1.00 95.31 102 GLY A CA 1
ATOM 742 C C . GLY A 1 102 ? 3.632 0.100 -15.937 1.00 95.31 102 GLY A C 1
ATOM 743 O O . GLY A 1 102 ? 4.272 -0.075 -16.973 1.00 95.31 102 GLY A O 1
ATOM 744 N N . LEU A 1 103 ? 3.538 -0.846 -14.998 1.00 94.69 103 LEU A N 1
ATOM 745 C CA . LEU A 1 103 ? 4.259 -2.110 -15.098 1.00 94.69 103 LEU A CA 1
ATOM 746 C C . LEU A 1 103 ? 3.843 -2.916 -16.335 1.00 94.69 103 LEU A C 1
ATOM 748 O O . LEU A 1 103 ? 4.706 -3.451 -17.024 1.00 94.69 103 LEU A O 1
ATOM 752 N N . LYS A 1 104 ? 2.546 -2.953 -16.667 1.00 94.44 104 LYS A N 1
ATOM 753 C CA . LYS A 1 104 ? 2.055 -3.597 -17.896 1.00 94.44 104 LYS A CA 1
ATOM 754 C C . LYS A 1 104 ? 2.710 -3.011 -19.152 1.00 94.44 104 LYS A C 1
ATOM 756 O O . LYS A 1 104 ? 3.120 -3.772 -20.025 1.00 94.44 104 LYS A O 1
ATOM 761 N N . ASN A 1 105 ? 2.825 -1.686 -19.235 1.00 94.81 105 ASN A N 1
ATOM 762 C CA . ASN A 1 105 ? 3.446 -1.012 -20.378 1.00 94.81 105 ASN A CA 1
ATOM 763 C C . ASN A 1 105 ? 4.948 -1.313 -20.461 1.00 94.81 105 ASN A C 1
ATOM 765 O O . ASN A 1 105 ? 5.452 -1.640 -21.533 1.00 94.81 105 ASN A O 1
ATOM 769 N N . VAL A 1 106 ? 5.651 -1.276 -19.328 1.00 93.50 106 VAL A N 1
ATOM 770 C CA . VAL A 1 106 ? 7.085 -1.596 -19.276 1.00 93.50 106 VAL A CA 1
ATOM 771 C C . VAL A 1 106 ? 7.336 -3.058 -19.666 1.00 93.50 106 VAL A C 1
ATOM 773 O O . VAL A 1 106 ? 8.271 -3.349 -20.407 1.00 93.50 106 VAL A O 1
ATOM 776 N N . THR A 1 107 ? 6.487 -3.994 -19.232 1.00 90.50 107 THR A N 1
ATOM 777 C CA . THR A 1 107 ? 6.560 -5.399 -19.672 1.00 90.50 107 THR A CA 1
ATOM 778 C C . THR A 1 107 ? 6.291 -5.553 -21.173 1.00 90.50 107 THR A C 1
ATOM 780 O O . THR A 1 107 ? 6.846 -6.455 -21.792 1.00 90.50 107 THR A O 1
ATOM 783 N N . ALA A 1 108 ? 5.497 -4.663 -21.776 1.00 92.31 108 ALA A N 1
ATOM 784 C CA . ALA A 1 108 ? 5.267 -4.617 -23.221 1.00 92.31 108 ALA A CA 1
ATOM 785 C C . ALA A 1 108 ? 6.414 -3.953 -24.015 1.00 92.31 108 ALA A 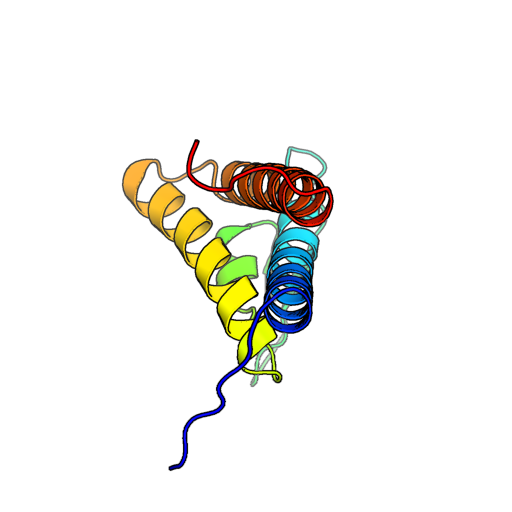C 1
ATOM 787 O O . ALA A 1 108 ? 6.311 -3.832 -25.234 1.00 92.31 108 ALA A O 1
ATOM 788 N N . GLY A 1 109 ? 7.500 -3.542 -23.350 1.00 91.75 109 GLY A N 1
ATOM 789 C CA . GLY A 1 109 ? 8.682 -2.954 -23.985 1.00 91.75 109 GLY A CA 1
ATOM 790 C C . GLY A 1 109 ? 8.715 -1.426 -23.994 1.00 91.75 109 GLY A C 1
ATOM 791 O O . GLY A 1 109 ? 9.608 -0.857 -24.615 1.00 91.75 109 GLY A O 1
ATOM 792 N N . ALA A 1 110 ? 7.780 -0.752 -23.314 1.00 93.25 110 ALA A N 1
ATOM 793 C CA . ALA A 1 110 ? 7.858 0.696 -23.138 1.00 93.25 110 ALA A CA 1
ATOM 794 C C . ALA A 1 110 ? 9.065 1.085 -22.267 1.00 93.25 110 ALA A C 1
ATOM 796 O O . ALA A 1 110 ? 9.405 0.384 -21.306 1.00 93.25 110 ALA A O 1
ATOM 797 N N . ASN A 1 111 ? 9.681 2.225 -22.583 1.00 92.38 111 ASN A N 1
ATOM 798 C CA . ASN A 1 111 ? 10.692 2.828 -21.724 1.00 92.38 111 ASN A CA 1
ATOM 799 C C . ASN A 1 111 ? 10.029 3.310 -20.417 1.00 92.38 111 ASN A C 1
ATOM 801 O O . ASN A 1 111 ? 8.891 3.766 -20.421 1.00 92.38 111 ASN A O 1
ATOM 805 N N . ALA A 1 112 ? 10.708 3.144 -19.281 1.00 88.69 112 ALA A N 1
ATOM 806 C CA . ALA A 1 112 ? 10.182 3.523 -17.969 1.00 88.69 112 ALA A CA 1
ATOM 807 C C . ALA A 1 112 ? 10.482 4.985 -17.596 1.00 88.69 112 ALA A C 1
ATOM 809 O O . ALA A 1 112 ? 9.922 5.484 -16.622 1.00 88.69 112 ALA A O 1
ATOM 810 N N . THR A 1 113 ? 11.394 5.641 -18.317 1.00 88.38 113 THR A N 1
ATOM 811 C CA . THR A 1 113 ? 11.875 6.999 -18.009 1.00 88.38 113 THR A CA 1
ATOM 812 C C . THR A 1 113 ? 11.546 8.036 -19.079 1.00 88.38 113 THR A C 1
ATOM 814 O O . THR A 1 113 ? 11.716 9.223 -18.819 1.00 88.38 113 THR A O 1
ATOM 817 N N . GLU A 1 114 ? 11.120 7.595 -20.262 1.00 60.00 114 GLU A N 1
ATOM 818 C CA . GLU A 1 114 ? 10.668 8.436 -21.382 1.00 60.00 114 GLU A CA 1
ATOM 819 C C . GLU A 1 114 ? 9.171 8.222 -21.601 1.00 60.00 114 GLU A C 1
ATOM 821 O O . GLU A 1 114 ? 8.460 9.231 -21.799 1.00 60.00 114 GLU A O 1
#

Secondary structure (DSSP, 8-state):
-PPP---HHHHHHHHHHHHHHHHHHHHTT-STTPPPEEE--SSSSPEEE--HHHHHHT---SSHHHHHHHHHHHHHHHHHHHHHSS-HHHHHHHHHHHHHHHHHHHHTT--S--

Radius of gyration: 15.51 Å;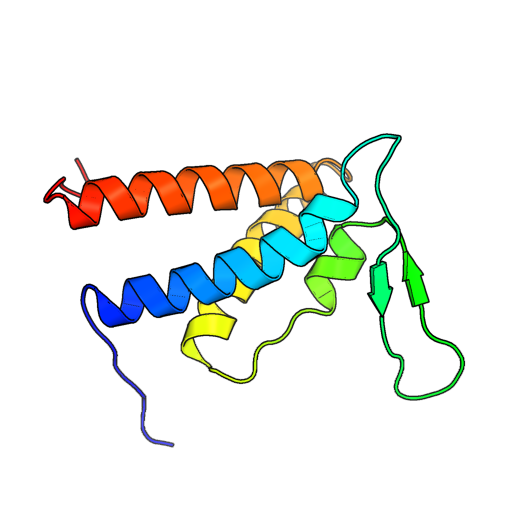 chains: 1; bounding box: 44×29×48 Å

Sequence (114 aa):
MAKLIEYSTDARAMLKKGVDQLASAVKVTLGPK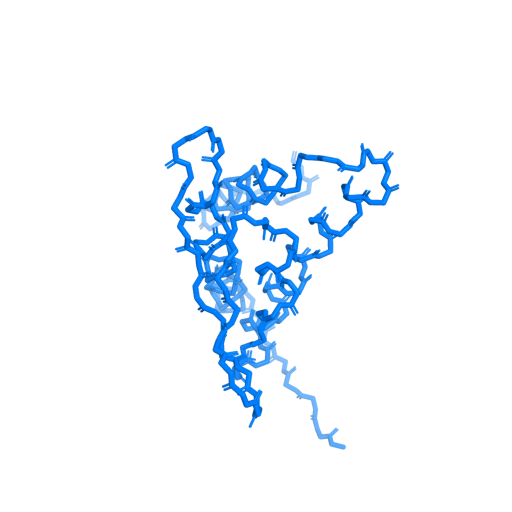GRNVVIEKKFGAPTVTKDGVTVAKEIELENAVENMGAQMVKEVASKTSDDAGDGTTTATVLAQAIFTQGLKNVTAGANATE